Protein AF-A0A6L2MGC2-F1 (afdb_monomer)

Mean predicted aligned error: 9.9 Å

Solvent-accessible surface area (backbone atoms only — not comparable to full-atom values): 5703 Å² total; per-residue (Å²): 137,56,68,65,60,56,73,62,31,79,45,70,51,78,48,80,57,71,61,93,46,79,84,38,44,62,62,49,50,51,52,37,46,60,28,46,80,64,81,43,66,47,80,49,65,49,97,89,64,51,60,35,36,39,37,33,63,44,71,62,50,43,74,74,65,70,51,77,94,61,90,42,39,34,38,38,34,74,36,60,73,79,76,75,68,78,72,82,78,87,75,134

Nearest PDB structures (foldseek):
  5kxf-assembly1_A  TM=9.394E-01  e=1.108E-09  Arabidopsis thaliana
  5v8w-assembly3_F  TM=2.507E-01  e=7.511E-01  Homo sapiens
  6d2s-assembly1_A  TM=3.192E-01  e=2.128E+00  Mycobacterium tuberculosis H37Rv
  7wpn-assembly1_A  TM=4.016E-01  e=9.253E+00  Staphylococcus aureus subsp. aureus COL

pLDDT: mean 77.01, std 17.28, range [34.03, 95.69]

Radius of gyration: 16.97 Å; Cα contacts (8 Å, |Δi|>4): 113; chains: 1; bounding box: 58×22×35 Å

Organism: Tanacetum cinerariifolium (NCBI:txid118510)

Structure (mmCIF, N/CA/C/O backbone):
data_AF-A0A6L2MGC2-F1
#
_entry.id   AF-A0A6L2MGC2-F1
#
loop_
_atom_site.group_PDB
_atom_site.id
_atom_site.type_symbol
_atom_site.label_atom_id
_atom_site.label_alt_id
_atom_site.label_comp_id
_atom_site.label_asym_id
_atom_site.label_entity_id
_atom_site.label_seq_id
_atom_site.pdbx_PDB_ins_code
_atom_site.Cartn_x
_atom_site.Cartn_y
_atom_site.Cartn_z
_atom_site.occupancy
_atom_site.B_iso_or_equiv
_atom_site.auth_seq_id
_atom_site.auth_comp_id
_atom_site.auth_asym_id
_atom_site.auth_atom_id
_atom_site.pdbx_PDB_model_num
ATOM 1 N N . MET A 1 1 ? 0.813 9.477 13.891 1.00 55.19 1 MET A N 1
ATOM 2 C CA . MET A 1 1 ? -0.563 9.012 14.185 1.00 55.19 1 MET A CA 1
ATOM 3 C C . MET A 1 1 ? -1.113 8.259 12.974 1.00 55.19 1 MET A C 1
ATOM 5 O O . MET A 1 1 ? -1.856 8.817 12.189 1.00 55.19 1 MET A O 1
ATOM 9 N N . LEU A 1 2 ? -0.727 6.988 12.858 1.00 55.84 2 LEU A N 1
ATOM 10 C CA . LEU A 1 2 ? -1.411 5.933 12.092 1.00 55.84 2 LEU A CA 1
ATOM 11 C C . LEU A 1 2 ? -1.663 4.749 13.038 1.00 55.84 2 LEU A C 1
ATOM 13 O O . LEU A 1 2 ? -2.754 4.199 13.084 1.00 55.84 2 LEU A O 1
ATOM 17 N N . ALA A 1 3 ? -0.685 4.487 13.918 1.00 59.69 3 ALA A N 1
ATOM 18 C CA . ALA A 1 3 ? -0.783 3.588 15.066 1.00 59.69 3 ALA A CA 1
ATOM 19 C C . ALA A 1 3 ? -2.065 3.771 15.905 1.00 59.69 3 ALA A C 1
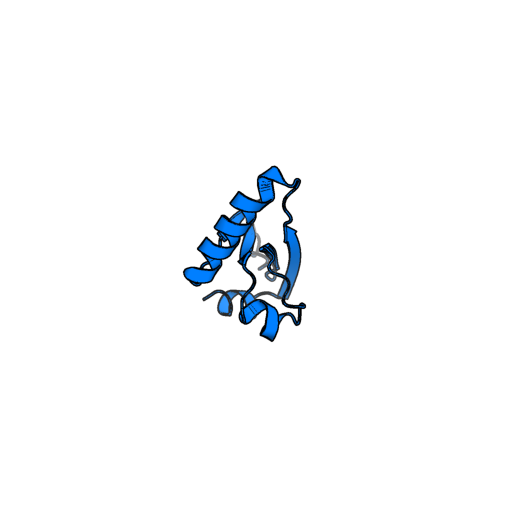ATOM 21 O O . ALA A 1 3 ? -2.643 2.783 16.330 1.00 59.69 3 ALA A O 1
ATOM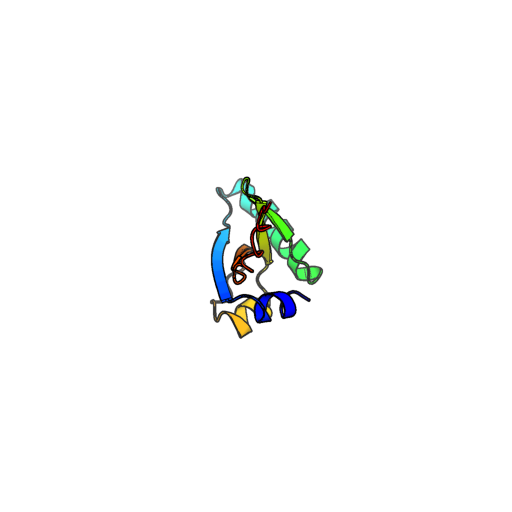 22 N N . LYS A 1 4 ? -2.553 5.010 16.093 1.00 61.34 4 LYS A N 1
ATOM 23 C CA . LYS A 1 4 ? -3.818 5.274 16.808 1.00 61.34 4 LYS A CA 1
ATOM 24 C C . LYS A 1 4 ? -5.060 4.780 16.052 1.00 61.34 4 LYS A C 1
ATOM 26 O O . LYS A 1 4 ? -5.967 4.233 16.659 1.00 61.34 4 LYS A O 1
ATOM 31 N N . HIS A 1 5 ? -5.092 4.934 14.729 1.00 59.16 5 HIS A N 1
ATOM 32 C CA . HIS A 1 5 ? -6.184 4.393 13.914 1.00 59.16 5 HIS A CA 1
ATOM 33 C C . HIS A 1 5 ? -6.103 2.867 13.818 1.00 59.16 5 HIS A C 1
ATOM 35 O O . HIS A 1 5 ? -7.126 2.197 13.803 1.00 59.16 5 HIS A O 1
ATOM 41 N N . TYR A 1 6 ? -4.890 2.309 13.845 1.00 60.97 6 TYR A N 1
ATOM 42 C CA . TYR A 1 6 ? -4.678 0.866 13.949 1.00 60.97 6 TYR A CA 1
ATOM 43 C C . TYR A 1 6 ? -5.216 0.282 15.262 1.00 60.97 6 TYR A C 1
ATOM 45 O O . TYR A 1 6 ? -5.788 -0.800 15.240 1.00 60.97 6 TYR A O 1
ATOM 53 N N . THR A 1 7 ? -5.078 0.985 16.394 1.00 64.00 7 THR A N 1
ATOM 54 C CA . THR A 1 7 ? -5.598 0.501 17.690 1.00 64.00 7 THR A CA 1
ATOM 55 C C . THR A 1 7 ? -7.122 0.470 17.774 1.00 64.00 7 THR A C 1
ATOM 57 O O . THR A 1 7 ? -7.667 -0.257 18.597 1.00 64.00 7 THR A O 1
ATOM 60 N N . GLU A 1 8 ? -7.806 1.248 16.937 1.00 70.25 8 GLU A N 1
ATOM 61 C CA . GLU A 1 8 ? -9.273 1.294 16.864 1.00 70.25 8 GLU A CA 1
ATOM 62 C C . GLU A 1 8 ? -9.833 0.374 15.765 1.00 70.25 8 GLU A C 1
ATOM 64 O O . GLU A 1 8 ? -11.041 0.133 15.704 1.00 70.25 8 GLU A O 1
ATOM 69 N N . ALA A 1 9 ? -8.968 -0.148 14.893 1.00 76.56 9 ALA A N 1
ATOM 70 C CA . ALA A 1 9 ? -9.353 -1.078 13.848 1.00 76.56 9 ALA A CA 1
ATOM 71 C C . ALA A 1 9 ? -9.588 -2.478 14.435 1.00 76.56 9 ALA A C 1
ATOM 73 O O . ALA A 1 9 ? -8.803 -2.991 15.230 1.00 76.56 9 ALA A O 1
ATOM 74 N N . VAL A 1 10 ? -10.664 -3.127 13.995 1.00 82.62 10 VAL A N 1
ATOM 75 C CA . VAL A 1 10 ? -10.984 -4.525 14.337 1.00 82.62 10 VAL A CA 1
ATOM 76 C C . VAL A 1 10 ? -10.337 -5.521 13.374 1.00 82.62 10 VAL A C 1
ATOM 78 O O . VAL A 1 10 ? -10.389 -6.728 13.594 1.00 82.62 10 VAL A O 1
ATOM 81 N N . GLY A 1 11 ? -9.728 -5.028 12.297 1.00 84.31 11 GLY A N 1
ATOM 82 C CA . GLY A 1 11 ? -8.988 -5.824 11.329 1.00 84.31 11 GLY A CA 1
ATOM 83 C C . GLY A 1 11 ? -8.407 -4.956 10.219 1.00 84.31 11 GLY A C 1
ATOM 84 O O . GLY A 1 11 ? -8.633 -3.746 10.174 1.00 84.31 11 GLY A O 1
ATOM 85 N N . PHE A 1 12 ? -7.669 -5.577 9.307 1.00 85.94 12 PHE A N 1
ATOM 86 C CA . PHE A 1 12 ? -7.115 -4.905 8.138 1.00 85.94 12 PHE A CA 1
ATOM 87 C C . PHE A 1 12 ? -6.953 -5.885 6.972 1.00 85.94 12 PHE A C 1
ATOM 89 O O . PHE A 1 12 ? -6.827 -7.090 7.192 1.00 85.94 12 PHE A O 1
ATOM 96 N N . ASP A 1 13 ? -6.940 -5.357 5.751 1.00 89.31 13 ASP A N 1
ATOM 97 C CA . ASP A 1 13 ? -6.505 -6.074 4.549 1.00 89.31 13 ASP A CA 1
ATOM 98 C C . ASP A 1 13 ? -5.221 -5.435 4.014 1.00 89.31 13 ASP A C 1
ATOM 100 O O . ASP A 1 13 ? -5.039 -4.216 4.111 1.00 89.31 13 ASP A O 1
ATOM 104 N N . ILE A 1 14 ? -4.334 -6.261 3.451 1.00 86.75 14 ILE A N 1
ATOM 105 C CA . ILE A 1 14 ? -3.073 -5.819 2.848 1.00 86.75 14 ILE A CA 1
ATOM 106 C C . ILE A 1 14 ? -3.002 -6.290 1.402 1.00 86.75 14 ILE A C 1
ATOM 108 O O . ILE A 1 14 ? -3.231 -7.463 1.109 1.00 86.75 14 ILE A O 1
ATOM 112 N N . VAL A 1 15 ? -2.608 -5.377 0.521 1.00 90.12 15 VAL A N 1
ATOM 113 C CA . VAL A 1 15 ? -2.202 -5.667 -0.855 1.00 90.12 15 VAL A CA 1
ATOM 114 C C . VAL A 1 15 ? -0.786 -5.152 -1.099 1.00 90.12 15 VAL A C 1
ATOM 116 O O . VAL A 1 15 ? -0.338 -4.196 -0.463 1.00 90.12 15 VAL A O 1
ATOM 119 N N . PHE A 1 16 ? -0.07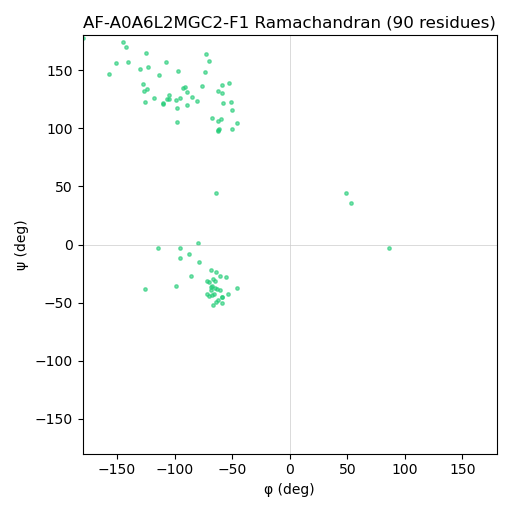6 -5.782 -2.030 1.00 88.50 16 PHE A N 1
ATOM 120 C CA . PHE A 1 16 ? 1.259 -5.357 -2.441 1.00 88.50 16 PHE A CA 1
ATOM 121 C C . PHE A 1 16 ? 1.175 -4.673 -3.796 1.00 88.50 16 PHE A C 1
ATOM 123 O O . PHE A 1 16 ? 0.634 -5.249 -4.739 1.00 88.50 16 PHE A O 1
ATOM 130 N N . PHE A 1 17 ? 1.747 -3.478 -3.896 1.00 92.12 17 PHE A N 1
ATOM 131 C CA . PHE A 1 17 ? 1.947 -2.824 -5.180 1.00 92.12 17 PHE A CA 1
ATOM 132 C C . PHE A 1 17 ? 3.326 -3.180 -5.710 1.00 92.12 17 PHE A C 1
ATOM 134 O O . PHE A 1 17 ? 4.315 -3.159 -4.975 1.00 92.12 17 PHE A O 1
ATOM 141 N N . LEU A 1 18 ? 3.373 -3.523 -6.990 1.00 90.56 18 LEU A N 1
ATOM 142 C CA . LEU A 1 18 ? 4.597 -3.757 -7.734 1.00 90.56 18 LEU A CA 1
ATOM 143 C C . LEU A 1 18 ? 4.538 -2.951 -9.025 1.00 90.56 18 LEU A C 1
ATOM 145 O O . LEU A 1 18 ? 3.434 -2.703 -9.515 1.00 90.56 18 LEU A O 1
ATOM 149 N N . PRO A 1 19 ? 5.695 -2.529 -9.555 1.00 92.38 19 PRO A N 1
ATOM 150 C CA . PRO A 1 19 ? 5.740 -1.981 -10.899 1.00 92.38 19 PRO A CA 1
ATOM 151 C C . PRO A 1 19 ? 5.223 -3.035 -11.884 1.00 92.38 19 PRO A C 1
ATOM 153 O O . PRO A 1 19 ? 5.541 -4.219 -11.739 1.00 92.38 19 PRO A O 1
ATOM 156 N N . ASP A 1 20 ? 4.404 -2.604 -12.842 1.00 94.38 20 ASP A N 1
ATOM 157 C CA . ASP A 1 20 ? 3.825 -3.488 -13.862 1.00 94.38 20 ASP A CA 1
ATOM 158 C C . ASP A 1 20 ? 4.907 -3.956 -14.847 1.00 94.38 20 ASP A C 1
ATOM 160 O O . ASP A 1 20 ? 4.904 -5.092 -15.323 1.00 94.38 20 ASP A O 1
ATOM 164 N N . SER A 1 21 ? 5.901 -3.098 -15.083 1.00 94.75 21 SER A N 1
ATOM 165 C CA . SER A 1 21 ? 6.990 -3.336 -16.023 1.00 94.75 21 SER A CA 1
ATOM 166 C C . SER A 1 21 ? 8.328 -2.739 -15.552 1.00 94.75 21 SER A C 1
ATOM 168 O O . SER A 1 21 ? 8.414 -2.046 -14.535 1.00 94.75 21 SER A O 1
ATOM 170 N N . GLU A 1 22 ? 9.409 -3.003 -16.294 1.00 92.75 22 GLU A N 1
ATOM 171 C CA . GLU A 1 22 ? 10.731 -2.433 -15.994 1.00 92.75 22 GLU A CA 1
ATOM 172 C C . GLU A 1 22 ? 10.771 -0.904 -16.144 1.00 92.75 22 GLU A C 1
ATOM 174 O O . GLU A 1 22 ? 11.500 -0.240 -15.405 1.00 92.75 22 GLU A O 1
ATOM 179 N N . GLU A 1 23 ? 9.977 -0.332 -17.054 1.00 95.69 23 GLU A N 1
ATOM 180 C CA . GLU A 1 23 ? 9.903 1.123 -17.256 1.00 95.69 23 GLU A CA 1
ATOM 181 C C . GLU A 1 23 ? 9.290 1.846 -16.045 1.00 95.69 23 GLU A C 1
ATOM 183 O O . GLU A 1 23 ? 9.711 2.957 -15.716 1.00 95.69 23 GLU A O 1
ATOM 188 N N . ASP A 1 24 ? 8.402 1.183 -15.298 1.00 94.19 24 ASP A N 1
ATOM 189 C CA . ASP A 1 24 ? 7.791 1.729 -14.080 1.00 94.19 24 ASP A CA 1
ATOM 190 C C . ASP A 1 24 ? 8.715 1.658 -12.854 1.00 94.19 24 ASP A C 1
ATOM 192 O O . ASP A 1 24 ? 8.461 2.310 -11.835 1.00 94.19 24 ASP A O 1
ATOM 196 N N . PHE A 1 25 ? 9.795 0.868 -12.915 1.00 89.25 25 PHE A N 1
ATOM 197 C CA . PHE A 1 25 ? 10.631 0.558 -11.750 1.00 89.25 25 PHE A CA 1
ATOM 198 C C . PHE A 1 25 ? 11.261 1.811 -11.128 1.00 89.25 25 PHE A C 1
ATOM 200 O O . PHE A 1 25 ? 11.343 1.929 -9.902 1.00 89.25 25 PHE A O 1
ATOM 207 N N . ALA A 1 26 ? 11.695 2.765 -11.956 1.00 91.25 26 ALA A N 1
ATOM 208 C CA . ALA A 1 26 ? 12.308 4.002 -11.480 1.00 91.25 26 ALA A CA 1
ATOM 209 C C . ALA A 1 26 ? 11.297 4.877 -10.720 1.00 91.25 26 ALA A C 1
ATOM 211 O O . ALA A 1 26 ? 11.545 5.236 -9.567 1.00 91.25 26 ALA A O 1
ATOM 212 N N . SER A 1 27 ? 10.140 5.153 -11.329 1.00 94.75 27 SER A N 1
ATOM 213 C CA . SER A 1 27 ? 9.080 5.970 -10.726 1.00 94.75 27 SER A CA 1
ATOM 214 C C . SER A 1 27 ? 8.480 5.316 -9.482 1.00 94.75 27 SER A C 1
ATOM 216 O O . SER A 1 27 ? 8.220 5.995 -8.487 1.00 94.75 27 SER A O 1
ATOM 218 N N . TYR A 1 28 ? 8.322 3.991 -9.492 1.00 93.12 28 TYR A N 1
ATOM 219 C CA . TYR A 1 28 ? 7.888 3.229 -8.325 1.00 93.12 28 TYR A CA 1
ATOM 220 C C . TYR A 1 28 ? 8.844 3.417 -7.136 1.00 93.12 28 TYR A C 1
ATOM 222 O O . TYR A 1 28 ? 8.406 3.768 -6.038 1.00 93.12 28 TYR A O 1
ATOM 230 N N . ASN A 1 29 ? 10.153 3.237 -7.344 1.00 90.12 29 ASN A N 1
ATOM 231 C CA . ASN A 1 29 ? 11.133 3.379 -6.264 1.00 90.12 29 ASN A CA 1
ATOM 232 C C . ASN A 1 29 ? 11.272 4.826 -5.786 1.00 90.12 29 ASN A C 1
ATOM 234 O O . ASN A 1 29 ? 11.436 5.056 -4.587 1.00 90.12 29 ASN A O 1
ATOM 238 N N . GLU A 1 30 ? 11.186 5.805 -6.689 1.00 92.56 30 GLU A N 1
ATOM 239 C CA . GLU A 1 30 ? 11.159 7.220 -6.313 1.00 92.56 30 GLU A CA 1
ATOM 240 C C . GLU A 1 30 ? 9.979 7.515 -5.380 1.00 92.56 30 GLU A C 1
ATOM 242 O O . GLU A 1 30 ? 10.165 8.131 -4.328 1.00 92.56 30 GLU A O 1
ATOM 247 N N . PHE A 1 31 ? 8.788 7.003 -5.700 1.00 92.75 31 PHE A N 1
ATOM 248 C CA . PHE A 1 31 ? 7.607 7.187 -4.863 1.00 92.75 31 PHE A CA 1
ATOM 249 C C . PHE A 1 31 ? 7.731 6.491 -3.499 1.00 92.75 31 PHE A C 1
ATOM 251 O O . PHE A 1 31 ? 7.401 7.085 -2.469 1.00 92.75 31 PHE A O 1
ATOM 258 N N . VAL A 1 32 ? 8.259 5.262 -3.464 1.00 89.62 32 VAL A N 1
ATOM 259 C CA . VAL A 1 32 ? 8.522 4.543 -2.204 1.00 89.62 32 VAL A CA 1
ATOM 260 C C . VAL A 1 32 ? 9.489 5.331 -1.314 1.00 89.62 32 VAL A C 1
ATOM 262 O O . VAL A 1 32 ? 9.218 5.502 -0.122 1.00 89.62 32 VAL A O 1
ATOM 265 N N . ARG A 1 33 ? 10.580 5.863 -1.880 1.00 88.38 33 ARG A N 1
ATOM 266 C CA . ARG A 1 33 ? 11.569 6.667 -1.138 1.00 88.38 33 ARG A CA 1
ATOM 267 C C . ARG A 1 33 ? 10.992 7.996 -0.671 1.00 88.38 33 ARG A C 1
ATOM 269 O O . ARG A 1 33 ? 11.167 8.346 0.489 1.00 88.38 33 ARG A O 1
ATOM 276 N N . TYR A 1 34 ? 10.237 8.686 -1.524 1.00 91.44 34 TYR A N 1
ATOM 277 C CA . TYR A 1 34 ? 9.556 9.933 -1.170 1.00 91.44 34 TYR A CA 1
ATOM 278 C C . TYR A 1 34 ? 8.674 9.785 0.080 1.00 9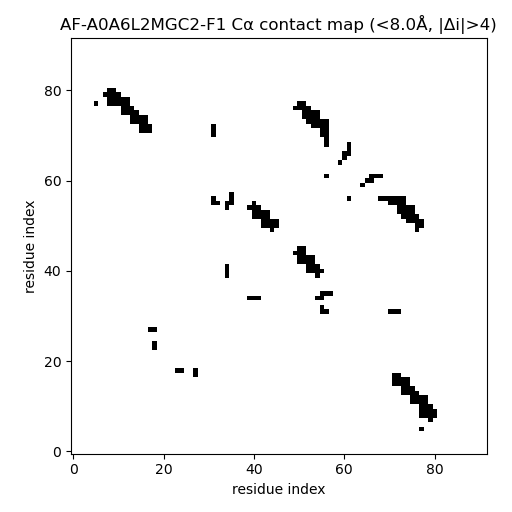1.44 34 TYR A C 1
ATOM 280 O O . TYR A 1 34 ? 8.673 10.659 0.952 1.00 91.44 34 TYR A O 1
ATOM 288 N N . LEU A 1 35 ? 7.925 8.681 0.180 1.00 90.06 35 LEU A N 1
ATOM 289 C CA . LEU A 1 35 ? 7.109 8.404 1.360 1.00 90.06 35 LEU A CA 1
ATOM 290 C C . LEU A 1 35 ? 7.977 8.056 2.578 1.00 90.06 35 LEU A C 1
ATOM 292 O O . LEU A 1 35 ? 7.725 8.568 3.670 1.00 90.06 35 LEU A O 1
ATOM 296 N N . GLY A 1 36 ? 8.998 7.214 2.385 1.00 84.25 36 GLY A N 1
ATOM 297 C CA . GLY A 1 36 ? 9.877 6.739 3.456 1.00 84.25 36 GLY A CA 1
ATOM 298 C C . GLY A 1 36 ? 10.693 7.854 4.111 1.00 84.25 36 GLY A C 1
ATOM 299 O O . GLY A 1 36 ? 10.663 7.996 5.332 1.00 84.25 36 GLY A O 1
ATOM 300 N N . ASP A 1 37 ? 11.352 8.693 3.309 1.00 84.81 37 ASP A N 1
ATOM 301 C CA . ASP A 1 37 ? 12.223 9.780 3.782 1.00 84.81 37 ASP A CA 1
ATOM 302 C C . ASP A 1 37 ? 11.452 10.853 4.571 1.00 84.81 37 ASP A C 1
ATOM 304 O O . ASP A 1 37 ? 12.024 11.585 5.380 1.00 84.81 37 ASP A O 1
ATOM 308 N N . GLY A 1 38 ? 10.142 10.962 4.337 1.00 82.19 38 GLY A N 1
ATOM 309 C CA . GLY A 1 38 ? 9.280 11.935 4.998 1.00 82.19 38 GLY A CA 1
ATOM 310 C C . GLY A 1 38 ? 8.536 11.427 6.235 1.00 82.19 38 GLY A C 1
ATOM 311 O O . GLY A 1 38 ? 7.784 12.224 6.798 1.00 82.19 38 GLY A O 1
ATOM 312 N N . ASP A 1 39 ? 8.665 10.145 6.606 1.00 81.75 39 ASP A N 1
ATOM 313 C CA . ASP A 1 39 ? 7.751 9.450 7.537 1.00 81.75 39 ASP A CA 1
ATOM 314 C C . ASP A 1 39 ? 6.270 9.669 7.150 1.00 81.75 39 ASP A C 1
ATOM 316 O O . ASP A 1 39 ? 5.405 10.025 7.957 1.00 81.75 39 ASP A O 1
ATOM 320 N N . ARG A 1 40 ? 5.991 9.550 5.844 1.00 85.75 40 ARG A N 1
ATOM 321 C CA . ARG A 1 40 ? 4.684 9.837 5.238 1.00 85.75 40 ARG A CA 1
ATOM 322 C C . ARG A 1 40 ? 3.979 8.557 4.823 1.00 85.75 40 ARG A C 1
ATOM 324 O O . ARG A 1 40 ? 4.585 7.532 4.530 1.00 85.75 40 ARG A O 1
ATOM 331 N N . VAL A 1 41 ? 2.661 8.671 4.725 1.00 89.88 41 VAL A N 1
ATOM 332 C CA . VAL A 1 41 ? 1.773 7.644 4.183 1.00 89.88 41 VAL A CA 1
ATOM 333 C C . VAL A 1 41 ? 0.938 8.293 3.090 1.00 89.88 41 VAL A C 1
ATOM 335 O O . VAL A 1 41 ? 0.393 9.381 3.287 1.00 89.88 41 VAL A O 1
ATOM 338 N N . GLY A 1 42 ? 0.857 7.645 1.932 1.00 91.75 42 GLY A N 1
ATOM 339 C CA . GLY A 1 42 ? -0.055 8.061 0.873 1.00 91.75 42 GLY A CA 1
ATOM 340 C C . GLY A 1 42 ? -1.494 7.698 1.233 1.00 91.75 42 GLY A C 1
ATOM 341 O O . GLY A 1 42 ? -1.742 6.703 1.910 1.00 91.75 42 GLY A O 1
ATOM 342 N N . VAL A 1 43 ? -2.455 8.497 0.781 1.00 93.75 43 VAL A N 1
ATOM 343 C CA . VAL A 1 43 ? -3.881 8.250 1.020 1.00 93.75 43 VAL A CA 1
ATOM 344 C C . VAL A 1 43 ? -4.600 8.243 -0.318 1.00 93.75 43 VAL A C 1
ATOM 346 O O . VAL A 1 43 ? -4.555 9.226 -1.054 1.00 93.75 43 VAL A O 1
ATOM 349 N N . ALA A 1 44 ? -5.273 7.138 -0.610 1.00 94.12 44 ALA A N 1
ATOM 350 C CA . ALA A 1 44 ? -6.153 6.971 -1.755 1.00 94.12 44 ALA A CA 1
ATOM 351 C C . ALA A 1 44 ? -7.540 6.523 -1.274 1.00 94.12 44 ALA A C 1
ATOM 353 O O . ALA A 1 44 ? -7.718 6.111 -0.125 1.00 94.12 44 ALA A O 1
ATOM 354 N N . LYS A 1 45 ? -8.540 6.623 -2.146 1.00 93.62 45 LYS A N 1
ATOM 355 C CA . LYS A 1 45 ? -9.890 6.126 -1.879 1.00 93.62 45 LYS A CA 1
ATOM 356 C C . LYS A 1 45 ? -10.330 5.225 -3.018 1.00 93.62 45 LYS A C 1
ATOM 358 O O . LYS A 1 45 ? -10.088 5.558 -4.175 1.00 93.62 45 LYS A O 1
ATOM 363 N N . PHE A 1 46 ? -10.967 4.118 -2.671 1.00 90.56 46 PHE A N 1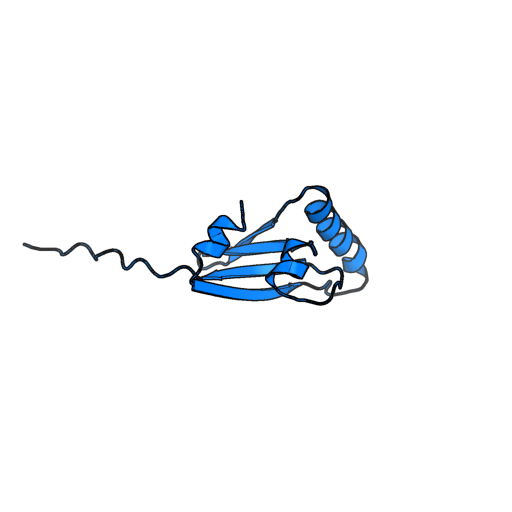
ATOM 364 C CA . PHE A 1 46 ? -11.733 3.324 -3.621 1.00 90.56 46 PHE A CA 1
ATOM 365 C C . PHE A 1 46 ? -13.034 4.049 -3.984 1.00 90.56 46 PHE A C 1
ATOM 367 O O . PHE A 1 46 ? -13.468 4.965 -3.277 1.00 90.56 46 PHE A O 1
ATOM 374 N N . ASP A 1 47 ? -13.672 3.610 -5.068 1.00 93.25 47 ASP A N 1
ATOM 375 C CA . ASP A 1 47 ? -14.923 4.197 -5.565 1.00 93.25 47 ASP A CA 1
ATOM 376 C C . ASP A 1 47 ? -16.068 4.113 -4.542 1.00 93.25 47 ASP A C 1
ATOM 378 O O . ASP A 1 47 ? -16.951 4.967 -4.516 1.00 93.25 47 ASP A O 1
ATOM 382 N N . ASP A 1 48 ? -16.031 3.117 -3.652 1.00 89.75 48 ASP A N 1
ATOM 383 C CA . ASP A 1 48 ? -16.993 2.934 -2.560 1.00 89.75 48 ASP A CA 1
ATOM 384 C C . ASP A 1 48 ? -16.729 3.839 -1.336 1.00 89.75 48 ASP A C 1
ATOM 386 O O . ASP A 1 48 ? -17.455 3.786 -0.343 1.00 89.75 48 ASP A O 1
ATOM 390 N N . GLY A 1 49 ? -15.697 4.688 -1.397 1.00 87.50 49 GLY A N 1
ATOM 391 C CA . GLY A 1 49 ? -15.285 5.587 -0.321 1.00 87.50 49 GLY A CA 1
ATOM 392 C C . GLY A 1 49 ? -14.339 4.962 0.708 1.00 87.50 49 GLY A C 1
ATOM 393 O O . GLY A 1 49 ? -13.862 5.680 1.597 1.00 87.50 49 GLY A O 1
ATOM 394 N N . THR A 1 50 ? -14.016 3.671 0.588 1.00 89.19 50 THR A N 1
ATOM 395 C CA . THR A 1 50 ? -13.052 2.993 1.460 1.00 89.19 50 THR A CA 1
ATOM 396 C C . THR A 1 50 ? -11.671 3.629 1.319 1.00 89.19 50 THR A C 1
ATOM 398 O O . THR A 1 50 ? -11.182 3.865 0.215 1.00 89.19 50 THR A O 1
ATOM 401 N N . THR A 1 51 ? -11.021 3.926 2.449 1.00 91.62 51 THR A N 1
ATOM 402 C CA . THR A 1 51 ? -9.689 4.547 2.456 1.00 91.62 51 THR A CA 1
ATOM 403 C C . THR A 1 51 ? -8.596 3.492 2.315 1.00 91.62 51 THR A C 1
ATOM 405 O O . THR A 1 51 ? -8.533 2.549 3.103 1.00 91.62 51 THR A O 1
ATOM 408 N N . LEU A 1 52 ? -7.710 3.700 1.343 1.00 93.75 52 LEU A N 1
ATOM 409 C CA . LEU A 1 52 ? -6.487 2.937 1.135 1.00 93.75 52 LEU A CA 1
ATOM 410 C C . LEU A 1 52 ? -5.283 3.762 1.592 1.00 93.75 52 LEU A C 1
ATOM 412 O O . LEU A 1 52 ? -5.064 4.884 1.132 1.00 93.75 52 LEU A O 1
ATOM 416 N N . LEU A 1 53 ? -4.481 3.188 2.477 1.00 91.94 53 LEU A N 1
ATOM 417 C CA . LEU A 1 53 ? -3.236 3.776 2.952 1.00 91.94 53 LEU A CA 1
ATOM 418 C C . LEU A 1 53 ? -2.065 3.154 2.190 1.00 91.94 53 LEU A C 1
ATOM 420 O O . LEU A 1 53 ? -1.911 1.937 2.194 1.00 91.94 53 LEU A O 1
ATOM 424 N N . LEU A 1 54 ? -1.238 3.980 1.554 1.00 92.50 54 LEU A N 1
ATOM 425 C CA . LEU A 1 54 ? -0.033 3.567 0.837 1.00 92.50 54 LEU A CA 1
ATOM 426 C C . LEU A 1 54 ? 1.176 3.765 1.747 1.00 92.50 54 LEU A C 1
ATOM 428 O O . LEU A 1 54 ? 1.608 4.892 1.998 1.00 92.50 54 LEU A O 1
ATOM 432 N N . VAL A 1 55 ? 1.695 2.665 2.271 1.00 88.69 55 VAL A N 1
ATOM 433 C CA . VAL A 1 55 ? 2.736 2.657 3.295 1.00 88.69 55 VAL A CA 1
ATOM 434 C C . VAL A 1 55 ? 4.033 2.141 2.667 1.00 88.69 55 VAL A C 1
ATOM 436 O O . VAL A 1 55 ? 4.041 1.019 2.151 1.00 88.69 55 VAL A O 1
ATOM 439 N N . PRO A 1 56 ? 5.130 2.920 2.668 1.00 87.94 56 PRO A N 1
ATOM 440 C CA . PRO A 1 56 ? 6.431 2.412 2.253 1.00 87.94 56 PRO A CA 1
ATOM 441 C C . PRO A 1 56 ? 6.953 1.424 3.302 1.00 87.94 56 PRO A C 1
ATOM 443 O O . PRO A 1 56 ? 6.569 1.475 4.472 1.00 87.94 56 PRO A O 1
ATOM 446 N N . THR A 1 57 ? 7.870 0.545 2.910 1.00 76.38 57 THR A N 1
ATOM 447 C CA . THR A 1 57 ? 8.628 -0.285 3.859 1.00 76.38 57 THR A CA 1
ATOM 448 C C . THR A 1 57 ? 9.228 0.576 4.973 1.00 76.38 57 THR A C 1
ATOM 450 O O . THR A 1 57 ? 10.081 1.421 4.717 1.00 76.38 57 THR A O 1
ATOM 453 N N . SER A 1 58 ? 8.792 0.361 6.214 1.00 64.69 58 SER A N 1
ATOM 454 C CA . SER A 1 58 ? 9.293 1.072 7.393 1.00 64.69 58 SER A CA 1
ATOM 455 C C . SER A 1 58 ? 9.392 0.134 8.601 1.00 64.69 58 SER A C 1
ATOM 457 O O . SER A 1 58 ? 8.889 -0.999 8.574 1.00 64.69 58 SER A O 1
ATOM 459 N N . GLU A 1 59 ? 10.024 0.595 9.688 1.00 61.34 59 GLU A N 1
ATOM 460 C CA . GLU A 1 59 ? 10.071 -0.151 10.956 1.00 61.34 59 GLU A CA 1
ATOM 461 C C . GLU A 1 59 ? 8.672 -0.518 11.470 1.00 61.34 59 GLU A C 1
ATOM 463 O O . GLU A 1 59 ? 8.520 -1.559 12.100 1.00 61.34 59 GLU A O 1
ATOM 468 N N . PHE A 1 60 ? 7.633 0.265 11.154 1.00 62.34 60 PHE A N 1
ATOM 469 C CA . PHE A 1 60 ? 6.255 -0.044 11.540 1.00 62.34 60 PHE A CA 1
ATOM 470 C C . PHE A 1 60 ? 5.769 -1.363 10.923 1.00 62.34 60 PHE A C 1
ATOM 472 O O . PHE A 1 60 ? 5.270 -2.226 11.637 1.00 62.34 60 PHE A O 1
ATOM 479 N N . LEU A 1 61 ? 5.968 -1.569 9.619 1.00 60.47 61 LEU A N 1
ATOM 480 C CA . LEU A 1 61 ? 5.574 -2.817 8.952 1.00 60.47 61 LEU A CA 1
ATOM 481 C C . LEU A 1 61 ? 6.415 -4.008 9.438 1.00 60.47 61 LEU A C 1
ATOM 483 O O . LEU A 1 61 ? 5.899 -5.111 9.608 1.00 60.47 61 LEU A O 1
ATOM 487 N N . THR A 1 62 ? 7.698 -3.777 9.713 1.00 61.59 62 THR A N 1
ATOM 488 C CA . THR A 1 62 ? 8.618 -4.833 10.163 1.00 61.59 62 THR A CA 1
ATOM 489 C C . THR A 1 62 ? 8.313 -5.269 11.603 1.00 61.59 62 THR A C 1
ATOM 491 O O . THR A 1 62 ? 8.249 -6.464 11.879 1.00 61.59 62 THR A O 1
ATOM 494 N N . ASN A 1 63 ? 8.046 -4.317 12.505 1.00 57.69 63 ASN A N 1
ATOM 495 C CA . ASN A 1 63 ? 7.826 -4.574 13.933 1.00 57.69 63 ASN A CA 1
ATOM 496 C C . ASN A 1 63 ? 6.371 -4.932 14.280 1.00 57.69 63 ASN A C 1
ATOM 498 O O . ASN A 1 63 ? 6.146 -5.618 15.274 1.00 57.69 63 ASN A O 1
ATOM 502 N N . VAL A 1 64 ? 5.385 -4.477 13.495 1.00 56.19 64 VAL A N 1
ATOM 503 C CA . VAL A 1 64 ? 3.953 -4.734 13.757 1.00 56.19 64 VAL A CA 1
ATOM 504 C C . VAL A 1 64 ? 3.411 -5.887 12.911 1.00 56.19 64 VAL A C 1
ATOM 506 O O . VAL A 1 64 ? 2.579 -6.648 13.396 1.00 56.19 64 VAL A O 1
ATOM 509 N N . LEU A 1 65 ? 3.876 -6.046 11.664 1.00 57.12 65 LEU A N 1
ATOM 510 C CA . LEU A 1 65 ? 3.309 -7.011 10.708 1.00 57.12 65 LEU A CA 1
ATOM 511 C C . LEU A 1 65 ? 4.267 -8.151 10.313 1.00 57.12 65 LEU A C 1
ATOM 513 O O . LEU A 1 65 ? 3.851 -9.057 9.596 1.00 57.12 65 LEU A O 1
ATOM 517 N N . ASN A 1 66 ? 5.516 -8.150 10.803 1.00 57.97 66 ASN A N 1
ATOM 518 C CA . ASN A 1 66 ? 6.503 -9.231 10.646 1.00 57.97 66 ASN A CA 1
ATOM 519 C C . ASN A 1 66 ? 6.759 -9.671 9.184 1.00 57.97 66 ASN A C 1
ATOM 521 O O . ASN A 1 66 ? 6.968 -10.852 8.901 1.00 57.97 66 ASN A O 1
ATOM 525 N N . VAL A 1 67 ? 6.727 -8.726 8.238 1.00 54.47 67 VAL A N 1
ATOM 526 C CA . VAL A 1 67 ? 6.991 -8.988 6.812 1.00 54.47 67 VA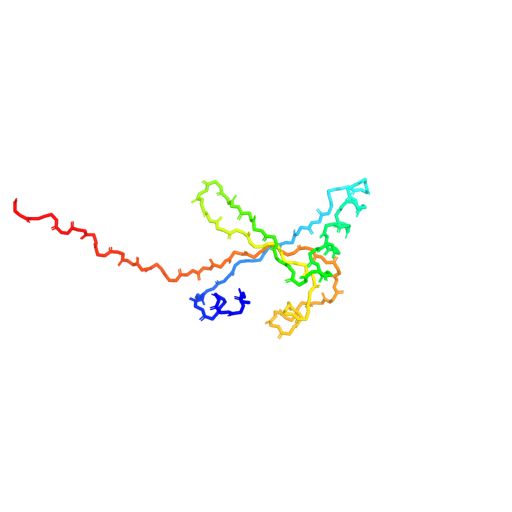L A CA 1
ATOM 527 C C . VAL A 1 67 ? 8.483 -8.799 6.515 1.00 54.47 67 VAL A C 1
ATOM 529 O O . VAL A 1 67 ? 9.097 -7.832 6.965 1.00 54.47 67 VAL A O 1
ATOM 532 N N . SER A 1 68 ? 9.084 -9.722 5.753 1.00 52.62 68 SER A N 1
ATOM 533 C CA . SER A 1 68 ? 10.482 -9.635 5.306 1.00 52.62 68 SER A CA 1
ATOM 534 C C . SER A 1 68 ? 10.767 -8.297 4.615 1.00 52.62 68 SER A C 1
ATOM 536 O O . SER A 1 68 ? 9.953 -7.850 3.811 1.00 52.62 68 SER A O 1
ATOM 538 N N . ARG A 1 69 ? 11.941 -7.715 4.896 1.00 56.03 69 ARG A N 1
ATOM 539 C CA . ARG A 1 69 ? 12.451 -6.375 4.524 1.00 56.03 69 ARG A CA 1
ATOM 540 C C . ARG A 1 69 ? 12.646 -6.142 3.010 1.00 56.03 69 ARG A C 1
ATOM 542 O O . ARG A 1 69 ? 13.683 -5.651 2.578 1.00 56.03 69 ARG A O 1
ATOM 549 N N . LEU A 1 70 ? 11.686 -6.548 2.189 1.00 60.91 70 LEU A N 1
ATOM 550 C CA . LEU A 1 70 ? 11.652 -6.250 0.765 1.00 60.91 70 LEU A CA 1
ATOM 551 C C . LEU A 1 70 ? 11.112 -4.834 0.593 1.00 60.91 70 LEU A C 1
ATOM 553 O O . LEU A 1 70 ? 10.010 -4.550 1.064 1.00 60.91 70 LEU A O 1
ATOM 557 N N . GLU A 1 71 ? 11.883 -3.978 -0.080 1.00 69.44 71 GLU A N 1
ATOM 558 C CA . GLU A 1 71 ? 11.475 -2.611 -0.404 1.00 69.44 71 GLU A CA 1
ATOM 559 C C . GLU A 1 71 ? 10.234 -2.638 -1.297 1.00 69.44 71 GLU A C 1
ATOM 561 O O . GLU A 1 71 ? 10.306 -2.925 -2.494 1.00 69.44 71 GLU A O 1
ATOM 566 N N . ARG A 1 72 ? 9.066 -2.440 -0.683 1.00 82.06 72 ARG A N 1
ATOM 567 C CA . ARG A 1 72 ? 7.771 -2.529 -1.350 1.00 82.06 72 ARG A CA 1
ATOM 568 C C . ARG A 1 72 ? 6.818 -1.449 -0.865 1.00 82.06 72 ARG A C 1
ATOM 570 O O . ARG A 1 72 ? 6.957 -0.925 0.241 1.00 82.06 72 ARG A O 1
ATOM 577 N N . LEU A 1 73 ? 5.836 -1.142 -1.703 1.00 90.56 73 LEU A N 1
ATOM 578 C CA . LEU A 1 73 ? 4.707 -0.304 -1.346 1.00 90.56 73 LEU A CA 1
ATOM 579 C C . LEU A 1 73 ? 3.530 -1.186 -0.920 1.00 90.56 73 LEU A C 1
ATOM 581 O O . LEU A 1 73 ? 3.097 -2.078 -1.654 1.00 90.56 73 LEU A O 1
ATOM 585 N N . TYR A 1 74 ? 3.009 -0.923 0.272 1.00 89.38 74 TYR A N 1
ATOM 586 C CA . TYR A 1 74 ? 1.935 -1.693 0.886 1.00 89.38 74 TYR A CA 1
ATOM 587 C C . TYR A 1 74 ? 0.650 -0.879 0.842 1.00 89.38 74 TYR A C 1
ATOM 589 O O . TYR A 1 74 ? 0.611 0.249 1.328 1.00 89.38 74 TYR A O 1
ATOM 597 N N . GLY A 1 75 ? -0.407 -1.455 0.282 1.00 92.25 75 GLY A N 1
ATOM 598 C CA . GLY A 1 75 ? -1.758 -0.932 0.407 1.00 92.25 75 GLY A CA 1
ATOM 599 C C . GLY A 1 75 ? -2.428 -1.523 1.634 1.00 92.25 75 GLY A C 1
ATOM 600 O O . GLY A 1 75 ? -2.578 -2.738 1.708 1.00 92.25 75 GLY A O 1
ATOM 601 N N . VAL A 1 76 ? -2.836 -0.687 2.583 1.00 90.00 76 VAL A N 1
ATOM 602 C CA . VAL A 1 76 ? -3.506 -1.111 3.816 1.00 90.00 76 VAL A CA 1
ATOM 603 C C . VAL A 1 76 ? -4.909 -0.523 3.863 1.00 90.00 76 VAL A C 1
ATOM 605 O O . VAL A 1 76 ? -5.082 0.695 3.781 1.00 90.00 76 VAL A O 1
ATOM 608 N N . VAL A 1 77 ? -5.903 -1.385 4.054 1.00 91.19 77 VAL A N 1
ATOM 609 C CA . VAL A 1 77 ? -7.287 -0.990 4.340 1.00 91.19 77 VAL A CA 1
ATOM 610 C C . VAL A 1 77 ? -7.595 -1.348 5.783 1.00 91.19 77 VAL A C 1
ATOM 612 O O . VAL A 1 77 ? -7.493 -2.509 6.168 1.00 91.19 77 VAL A O 1
ATOM 615 N N . LEU A 1 78 ? -7.974 -0.357 6.587 1.00 86.88 78 LEU A N 1
ATOM 616 C CA . LEU A 1 78 ? -8.373 -0.572 7.977 1.00 86.88 78 LEU A CA 1
ATOM 617 C C . LEU A 1 78 ? -9.875 -0.841 8.057 1.00 86.88 78 LEU A C 1
ATOM 619 O O . LEU A 1 78 ? -10.680 -0.090 7.505 1.00 86.88 78 LEU A O 1
ATOM 623 N N . LYS A 1 79 ? -10.252 -1.895 8.780 1.00 85.00 79 LYS A N 1
ATOM 624 C CA . LYS A 1 79 ? -11.644 -2.231 9.079 1.00 85.00 79 LYS A CA 1
ATOM 625 C C . LYS A 1 79 ? -11.975 -1.707 10.464 1.00 85.00 79 LYS A C 1
ATOM 627 O O . LYS A 1 79 ? -11.401 -2.153 11.455 1.00 85.00 79 LYS A O 1
ATOM 632 N N . PHE A 1 80 ? -12.921 -0.784 10.530 1.00 80.62 80 PHE A N 1
ATOM 633 C CA . PHE A 1 80 ? -13.464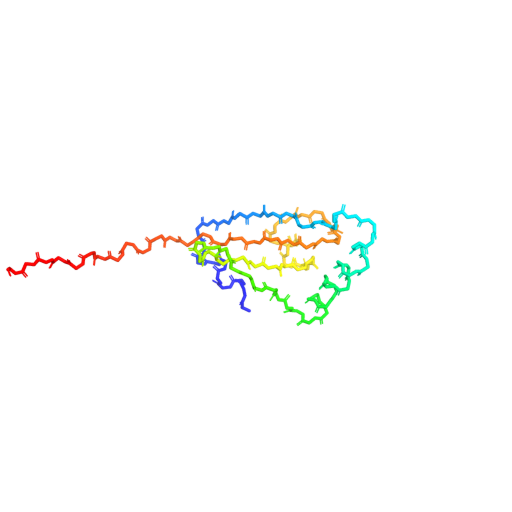 -0.285 11.787 1.00 80.62 80 PHE A CA 1
ATOM 634 C C . PHE A 1 80 ? -14.766 -1.021 12.109 1.00 80.62 80 PHE A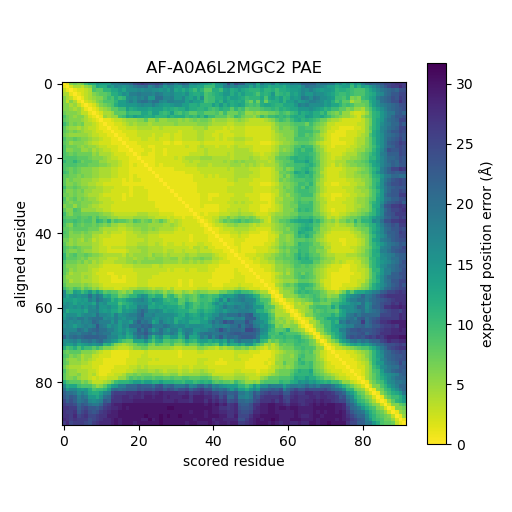 C 1
ATOM 636 O O . PHE A 1 80 ? -15.475 -1.435 11.185 1.00 80.62 80 PHE A O 1
ATOM 643 N N . PRO A 1 81 ? -15.098 -1.213 13.396 1.00 77.31 81 PRO A N 1
ATOM 644 C CA . PRO A 1 81 ? -16.394 -1.752 13.757 1.00 77.31 81 PRO A CA 1
ATOM 645 C C . PRO A 1 81 ? -17.458 -0.809 13.197 1.00 77.31 81 PRO A C 1
ATOM 647 O O . PRO A 1 81 ? -17.370 0.408 13.374 1.00 77.31 81 PRO A O 1
ATOM 650 N N . GLN A 1 82 ? -18.449 -1.354 12.488 1.00 64.25 82 GLN A N 1
ATOM 651 C CA . GLN A 1 82 ? -19.585 -0.545 12.076 1.00 64.25 82 GLN A CA 1
ATOM 652 C C . GLN A 1 82 ? -20.269 -0.060 13.350 1.00 64.25 82 GLN A C 1
ATOM 654 O O . GLN A 1 82 ? -20.934 -0.830 14.041 1.00 64.25 82 GLN A O 1
ATOM 659 N N . HIS A 1 83 ? -20.105 1.221 13.673 1.00 52.84 83 HIS A N 1
ATOM 660 C CA . HIS A 1 83 ? -21.063 1.883 14.532 1.00 52.84 83 HIS A CA 1
ATOM 661 C C . HIS A 1 83 ? -22.378 1.834 13.762 1.00 52.84 83 HIS A C 1
ATOM 663 O O . HIS A 1 83 ? -22.602 2.629 12.850 1.00 52.84 83 HIS A O 1
ATOM 669 N N . THR A 1 84 ? -23.224 0.854 14.087 1.00 42.06 84 THR A N 1
ATOM 670 C CA . THR A 1 84 ? -24.648 0.910 13.784 1.00 42.06 84 THR A CA 1
ATOM 671 C C . THR A 1 84 ? -25.121 2.259 14.286 1.00 42.06 84 THR A C 1
ATOM 673 O O . THR A 1 84 ? -25.310 2.458 15.486 1.00 42.06 84 THR A O 1
ATOM 676 N N . SER A 1 85 ? -25.234 3.213 13.368 1.00 42.00 85 SER A N 1
ATOM 677 C CA . SER A 1 85 ? -25.982 4.428 13.625 1.00 42.00 85 SER A CA 1
ATOM 678 C C . SER A 1 85 ? -27.384 3.932 13.963 1.00 42.00 85 SER A C 1
ATOM 680 O O . SER A 1 85 ? -27.930 3.166 13.161 1.00 42.00 85 SER A O 1
ATOM 682 N N . PRO A 1 86 ? -27.948 4.247 15.144 1.00 43.75 86 PRO A N 1
ATOM 683 C CA . PRO A 1 86 ? -29.328 3.900 15.414 1.00 43.75 86 PRO A CA 1
ATOM 684 C C . PRO A 1 86 ? -30.125 4.625 14.339 1.00 43.75 86 PRO A C 1
ATOM 686 O O . PRO A 1 86 ? -30.163 5.855 14.319 1.00 43.75 86 PRO A O 1
ATOM 689 N N . GLY A 1 87 ? -30.645 3.858 13.379 1.00 43.41 87 GLY A N 1
ATOM 690 C CA . GLY A 1 87 ? -31.508 4.381 12.341 1.00 43.41 87 GLY A CA 1
ATOM 691 C C . GLY A 1 87 ? -32.588 5.180 13.040 1.00 43.41 87 GLY A C 1
ATOM 692 O O . GLY A 1 87 ? -33.236 4.664 13.950 1.00 43.41 87 GLY A O 1
ATOM 693 N N . THR A 1 88 ? -32.691 6.453 12.672 1.00 44.06 88 THR A N 1
ATOM 694 C CA . THR A 1 88 ? -33.705 7.376 13.154 1.00 44.06 88 THR A CA 1
ATOM 695 C C . THR A 1 88 ? -35.044 6.658 13.107 1.00 44.06 88 THR A C 1
ATOM 697 O O . THR A 1 88 ? -35.594 6.407 12.036 1.00 44.06 88 THR A O 1
ATOM 700 N N . SER A 1 89 ? -35.523 6.253 14.280 1.00 46.41 89 SER A N 1
ATOM 701 C CA . SER A 1 89 ? -36.842 5.686 14.479 1.00 46.41 89 SER A CA 1
ATOM 702 C C . SER A 1 89 ? -37.842 6.762 14.086 1.00 46.41 89 SER A C 1
ATOM 704 O O . SER A 1 89 ? -38.090 7.698 14.845 1.00 46.41 89 SER A O 1
ATOM 706 N N . ALA A 1 90 ? -38.351 6.662 12.861 1.00 50.84 90 ALA A N 1
ATOM 707 C CA . ALA A 1 90 ? -39.490 7.432 12.412 1.00 50.84 90 ALA A CA 1
ATOM 708 C C . ALA A 1 90 ? -40.723 6.950 13.186 1.00 50.84 90 ALA A C 1
ATOM 710 O O . ALA A 1 90 ? -41.192 5.833 12.980 1.00 50.84 90 ALA A O 1
ATOM 711 N N . GLN A 1 91 ? -41.207 7.792 14.094 1.00 34.03 91 GLN A N 1
ATOM 712 C CA . GLN A 1 91 ? -42.563 7.772 14.640 1.00 34.03 91 GLN A CA 1
ATOM 713 C C . GLN A 1 91 ? -42.865 9.188 15.177 1.00 34.03 91 GLN A C 1
ATOM 715 O O . GLN A 1 91 ? -41.929 9.814 15.690 1.00 34.03 91 GLN A O 1
ATOM 720 N N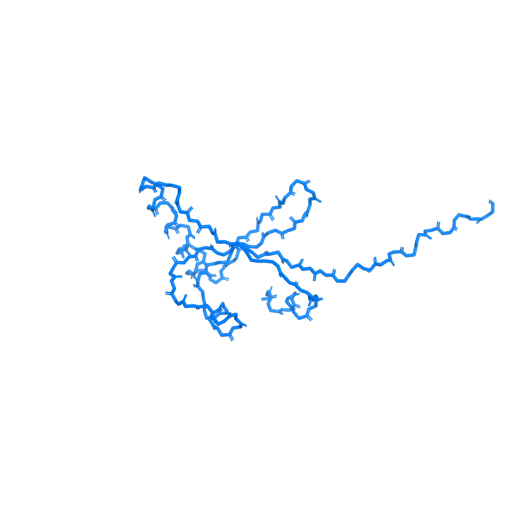 . PRO A 1 92 ? -44.105 9.718 15.125 1.00 47.78 92 PRO A N 1
ATOM 721 C CA . PRO A 1 92 ? -45.378 9.141 14.673 1.00 47.78 92 PRO A CA 1
ATOM 722 C C . PRO A 1 92 ? -45.921 9.685 13.344 1.00 47.78 92 PRO A C 1
ATOM 724 O O . PRO A 1 92 ? -45.497 10.777 12.909 1.00 47.78 92 PRO A O 1
#

Foldseek 3Di:
DVVVLVVQFPDKDKDWDDQPDPVCNVVQLVVLVVQVVVVHWDWDADPVRFIWIWHWQDVCCCVPVVDPRDGTIMIMTTHGPPPPPPPPPDDD

InterPro domains:
  IPR012921 Spen paralogue and orthologue SPOC, C-terminal [PF07744] (14-79)

Sequence (92 aa):
MLAKHYTEAVGFDIVFFLPDSEEDFASYNEFVRYLGDGDRVGVAKFDDGTTLLLVPTSEFLTNVLNVSRLERLYGVVLKFPQHTSPGTSAQP

Secondary structure (DSSP, 8-state):
--HHHHHH-SEEEEEEE--SSTTTHHHHHHHHHHHHHTT--EEEE-TTS-EEEEEES-HHHHHHH-------EEEEEEEPP-----------